Protein AF-A0A7W0G4M9-F1 (afdb_monomer)

Mean predicted aligned error: 4.61 Å

pLDDT: mean 89.8, std 7.36, range [61.19, 97.44]

Sequence (78 aa):
LLKVAENAEFARRELNKAFVLMQYFGYLQRNPDDAPDTDFRGFDFWLKKLDDNGGDYSKAQMVSAFIDSIEYRKRFGQ

Radius of gyration: 14.14 Å; Cα contacts (8 Å, |Δi|>4): 54; chains: 1; bounding box: 43×19×38 Å

Structure (mmCIF, N/CA/C/O backbone):
data_AF-A0A7W0G4M9-F1
#
_entry.id   AF-A0A7W0G4M9-F1
#
loop_
_atom_site.group_PDB
_atom_site.id
_atom_site.type_symbol
_atom_site.label_atom_id
_atom_site.label_alt_id
_atom_site.label_comp_id
_atom_site.label_asym_id
_atom_site.label_entity_id
_atom_site.label_seq_id
_atom_site.pdbx_PDB_ins_code
_atom_site.Cartn_x
_atom_site.Cartn_y
_atom_site.Cartn_z
_atom_site.occupancy
_atom_site.B_iso_or_equiv
_atom_site.auth_seq_id
_atom_site.auth_comp_id
_atom_site.auth_asym_id
_atom_site.auth_atom_id
_atom_site.pdbx_PDB_model_num
ATOM 1 N N . LEU A 1 1 ? -21.735 4.685 22.146 1.00 68.81 1 LEU A N 1
ATOM 2 C CA . LEU A 1 1 ? -20.910 3.574 21.617 1.00 68.81 1 LEU A CA 1
ATOM 3 C C . LEU A 1 1 ? -20.739 3.664 20.096 1.00 68.81 1 LEU A C 1
ATOM 5 O O . LEU A 1 1 ? -19.598 3.738 19.670 1.00 68.81 1 LEU A O 1
ATOM 9 N N . LEU A 1 2 ? -21.812 3.785 19.296 1.00 77.19 2 LEU A N 1
ATOM 10 C CA . LEU A 1 2 ? -21.736 3.885 17.820 1.00 77.19 2 LEU A CA 1
ATOM 11 C C . LEU A 1 2 ? -20.802 4.994 17.290 1.00 77.19 2 LEU A C 1
ATOM 13 O O . LEU A 1 2 ? -19.896 4.693 16.529 1.00 77.19 2 LEU A O 1
ATOM 17 N N . LYS A 1 3 ? -20.916 6.236 17.786 1.00 71.81 3 LYS A N 1
ATOM 18 C CA . LYS A 1 3 ? -20.051 7.358 17.351 1.00 71.81 3 LYS A CA 1
ATOM 19 C C . LYS A 1 3 ? -18.546 7.127 17.567 1.00 71.81 3 LYS A C 1
ATOM 21 O O . LYS A 1 3 ? -17.726 7.658 16.830 1.00 71.81 3 LYS A O 1
ATOM 26 N N . VAL A 1 4 ? -18.176 6.365 18.599 1.00 72.94 4 VAL A N 1
ATOM 27 C CA . VAL A 1 4 ? -16.767 6.050 18.900 1.00 72.94 4 VAL A CA 1
ATOM 28 C C . VAL A 1 4 ? -16.263 4.945 17.971 1.00 72.94 4 VAL A C 1
ATOM 30 O O . VAL A 1 4 ? -15.141 5.028 17.485 1.00 72.94 4 VAL A O 1
ATOM 33 N N . ALA A 1 5 ? -17.105 3.949 17.678 1.00 70.81 5 ALA A N 1
ATOM 34 C CA . ALA A 1 5 ? -16.791 2.898 16.714 1.00 70.81 5 ALA A CA 1
ATOM 35 C C . ALA A 1 5 ? -16.659 3.451 15.283 1.00 70.81 5 ALA A C 1
ATOM 37 O O . ALA A 1 5 ? -15.692 3.124 14.605 1.00 70.81 5 ALA A O 1
ATOM 38 N N . GLU A 1 6 ? -17.558 4.346 14.861 1.00 77.69 6 GLU A N 1
ATOM 39 C CA . GLU A 1 6 ? -17.479 5.046 13.569 1.00 77.69 6 GLU A CA 1
ATOM 40 C C . GLU A 1 6 ? -16.193 5.872 13.449 1.00 77.69 6 GLU A C 1
ATOM 42 O O . GLU A 1 6 ? -15.530 5.841 12.415 1.00 77.69 6 GLU A O 1
ATOM 47 N N . ASN A 1 7 ? -15.799 6.570 14.519 1.00 86.25 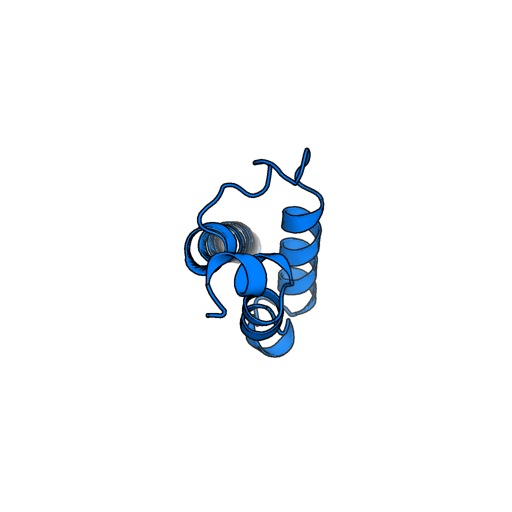7 ASN A N 1
ATOM 48 C CA . ASN A 1 7 ? -14.552 7.332 14.549 1.00 86.25 7 ASN A CA 1
ATOM 49 C C . ASN A 1 7 ? -13.323 6.415 14.429 1.00 86.25 7 ASN A C 1
ATOM 51 O O . ASN A 1 7 ? -12.436 6.681 13.620 1.00 86.25 7 ASN A O 1
ATOM 55 N N . ALA A 1 8 ? -13.298 5.310 15.179 1.00 86.81 8 ALA A N 1
ATOM 56 C CA . ALA A 1 8 ? -12.207 4.341 15.129 1.00 86.81 8 ALA A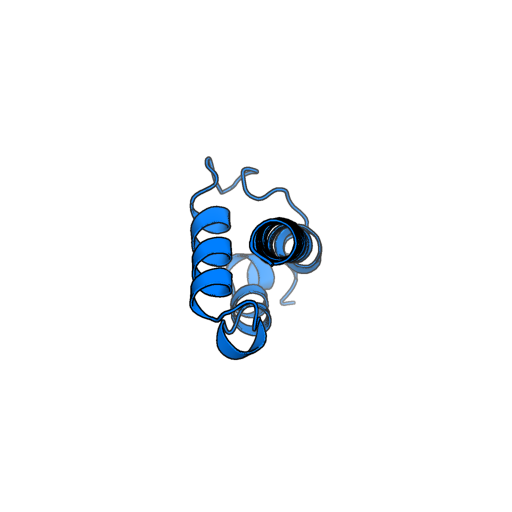 CA 1
ATOM 57 C C . ALA A 1 8 ? -12.102 3.657 13.756 1.00 86.81 8 ALA A C 1
ATOM 59 O O . ALA A 1 8 ? -11.003 3.463 13.235 1.00 86.81 8 ALA A O 1
ATOM 60 N N . GLU A 1 9 ? -13.235 3.313 13.143 1.00 87.75 9 GLU A N 1
ATOM 61 C CA . GLU A 1 9 ? -13.260 2.716 11.812 1.00 87.75 9 GLU A CA 1
ATOM 62 C C . GLU A 1 9 ? -12.826 3.713 10.733 1.00 87.75 9 GLU A C 1
ATOM 64 O O . GLU A 1 9 ? -12.025 3.362 9.866 1.00 87.75 9 GLU A O 1
ATOM 69 N N . PHE A 1 10 ? -13.298 4.959 10.808 1.00 88.75 10 PHE A N 1
ATOM 70 C CA . PHE A 1 10 ? -12.872 6.032 9.916 1.00 88.75 10 PHE A CA 1
ATOM 71 C C . PHE A 1 10 ? -11.361 6.272 10.016 1.00 88.75 10 PHE A C 1
ATOM 73 O O . PHE A 1 10 ? -10.668 6.250 9.000 1.00 88.75 10 PHE A O 1
ATOM 80 N N . ALA A 1 11 ? -10.834 6.406 11.237 1.00 90.88 11 ALA A N 1
ATOM 81 C CA . ALA A 1 11 ? -9.404 6.569 11.471 1.00 90.88 11 ALA A CA 1
ATOM 82 C C . ALA A 1 11 ? -8.600 5.401 10.883 1.00 90.88 11 ALA A C 1
ATOM 84 O O . ALA A 1 11 ? -7.596 5.622 10.211 1.00 90.88 11 ALA A O 1
ATOM 85 N N . ARG A 1 12 ? -9.067 4.159 11.062 1.00 91.00 12 ARG A N 1
ATOM 86 C CA . ARG A 1 12 ? -8.426 2.970 10.483 1.00 91.00 12 ARG A CA 1
ATOM 87 C C . ARG A 1 12 ? -8.393 3.014 8.953 1.00 91.00 12 ARG A C 1
ATOM 89 O O . ARG A 1 12 ? -7.352 2.723 8.375 1.00 91.00 12 ARG A O 1
ATOM 96 N N . ARG A 1 13 ? -9.496 3.390 8.296 1.00 92.00 13 ARG A N 1
ATOM 97 C CA . ARG A 1 13 ? -9.563 3.484 6.825 1.00 92.00 13 ARG A CA 1
ATOM 98 C C . ARG A 1 13 ? -8.591 4.531 6.278 1.00 92.00 13 ARG A C 1
ATOM 100 O O . ARG A 1 13 ? -7.888 4.260 5.308 1.00 92.00 13 ARG A O 1
ATOM 107 N N . GLU A 1 14 ? -8.516 5.701 6.907 1.00 94.81 14 GLU A N 1
ATOM 108 C CA . GLU A 1 14 ? -7.588 6.757 6.484 1.00 94.81 14 GLU A CA 1
ATOM 109 C C . GLU A 1 14 ? -6.123 6.384 6.754 1.00 94.81 14 GLU A C 1
ATOM 111 O O . GLU A 1 14 ? -5.262 6.617 5.904 1.00 94.81 14 GLU A O 1
ATOM 116 N N . LEU A 1 15 ? -5.836 5.714 7.876 1.00 95.06 15 LEU A N 1
ATOM 117 C CA . LEU A 1 15 ? -4.506 5.164 8.153 1.00 95.06 15 LEU A CA 1
ATOM 118 C C . LEU A 1 15 ? -4.096 4.107 7.123 1.00 95.06 15 LEU A C 1
ATOM 120 O O . LEU A 1 15 ? -2.961 4.134 6.654 1.00 95.06 15 LEU A O 1
ATOM 124 N N . ASN A 1 16 ? -5.007 3.216 6.726 1.00 96.25 16 ASN A N 1
ATOM 125 C CA . ASN A 1 16 ? -4.730 2.197 5.713 1.00 96.25 16 ASN A CA 1
ATOM 126 C C . ASN A 1 16 ? -4.421 2.827 4.347 1.00 96.25 16 ASN A C 1
ATOM 128 O O . ASN A 1 16 ? -3.431 2.455 3.716 1.00 96.25 16 ASN A O 1
ATOM 132 N N . LYS A 1 17 ? -5.195 3.835 3.919 1.00 96.38 17 LYS A N 1
ATOM 133 C CA . LYS A 1 17 ? -4.907 4.607 2.695 1.00 96.38 17 LYS A CA 1
ATOM 134 C C . LYS A 1 17 ? -3.532 5.268 2.748 1.00 96.38 17 LYS A C 1
ATOM 136 O O . LYS A 1 17 ? -2.740 5.113 1.819 1.00 96.38 17 LYS A O 1
ATOM 141 N N . ALA A 1 18 ? -3.237 5.977 3.839 1.00 96.44 18 ALA A N 1
ATOM 142 C CA . ALA A 1 18 ? -1.956 6.653 4.027 1.00 96.44 18 ALA A CA 1
ATOM 143 C C . ALA A 1 18 ? -0.785 5.658 4.053 1.00 96.44 18 ALA A C 1
ATOM 145 O O . ALA A 1 18 ? 0.272 5.926 3.481 1.00 96.44 18 ALA A O 1
ATOM 146 N N . PHE A 1 19 ? -0.982 4.489 4.665 1.00 95.81 19 PHE A N 1
ATOM 147 C CA . PHE A 1 19 ? 0.012 3.425 4.691 1.00 95.81 19 PHE A CA 1
ATOM 148 C C . PHE A 1 19 ? 0.322 2.909 3.286 1.00 95.81 19 PHE A C 1
ATOM 150 O O . PHE A 1 19 ? 1.496 2.843 2.924 1.00 95.81 19 PHE A O 1
ATOM 157 N N . VAL A 1 20 ? -0.699 2.592 2.477 1.00 96.44 20 VAL A N 1
ATOM 158 C CA . VAL A 1 20 ? -0.501 2.149 1.086 1.00 96.44 20 VAL A CA 1
ATOM 159 C C . VAL A 1 20 ? 0.234 3.224 0.287 1.00 96.44 20 VAL A C 1
ATOM 161 O O . VAL A 1 20 ? 1.205 2.910 -0.397 1.00 96.44 20 VAL A O 1
ATOM 164 N N . LEU A 1 21 ? -0.152 4.496 0.432 1.00 95.94 21 LEU A N 1
ATOM 165 C CA . LEU A 1 21 ? 0.517 5.611 -0.241 1.00 95.94 21 LEU A CA 1
ATOM 166 C C . LEU A 1 21 ? 2.005 5.713 0.138 1.00 95.94 21 LEU A C 1
ATOM 168 O O . LEU A 1 21 ? 2.856 5.873 -0.736 1.00 95.94 21 LEU A O 1
ATOM 172 N N . MET A 1 22 ? 2.349 5.535 1.419 1.00 95.56 22 MET A N 1
ATOM 173 C CA . MET A 1 22 ? 3.752 5.491 1.842 1.00 95.56 22 MET A CA 1
ATOM 174 C C . MET A 1 22 ? 4.540 4.340 1.205 1.00 95.56 22 MET A C 1
ATOM 176 O O . MET A 1 22 ? 5.730 4.514 0.959 1.00 95.56 22 MET A O 1
ATOM 180 N N . GLN A 1 23 ? 3.924 3.188 0.912 1.00 92.38 23 GLN A N 1
ATOM 181 C CA . GLN A 1 23 ? 4.622 2.095 0.218 1.00 92.38 23 GLN A CA 1
ATOM 182 C C . GLN A 1 23 ? 5.011 2.505 -1.210 1.00 92.38 23 GLN A C 1
ATOM 184 O O . GLN A 1 23 ? 6.136 2.248 -1.637 1.00 92.38 23 GLN A O 1
ATOM 189 N N . TYR A 1 24 ? 4.117 3.194 -1.927 1.00 94.25 24 TYR A N 1
ATOM 190 C CA . TYR A 1 24 ? 4.407 3.730 -3.260 1.00 94.25 24 TYR A CA 1
ATOM 191 C C . TYR A 1 24 ? 5.567 4.728 -3.229 1.00 94.25 24 TYR A C 1
ATOM 193 O O . TYR A 1 24 ? 6.502 4.611 -4.021 1.00 94.25 24 TYR A O 1
ATOM 201 N N . PHE A 1 25 ? 5.575 5.653 -2.269 1.00 93.56 25 PHE A N 1
ATOM 202 C CA . PHE A 1 25 ? 6.673 6.612 -2.131 1.00 93.56 25 PHE A CA 1
ATOM 203 C C . PHE A 1 25 ? 7.985 5.961 -1.687 1.00 93.56 25 PHE A C 1
ATOM 205 O O . PHE A 1 25 ? 9.033 6.256 -2.256 1.00 93.56 25 PHE A O 1
ATOM 212 N N . GLY A 1 26 ? 7.936 5.063 -0.704 1.00 91.25 26 GLY A N 1
ATOM 213 C CA . GLY A 1 26 ?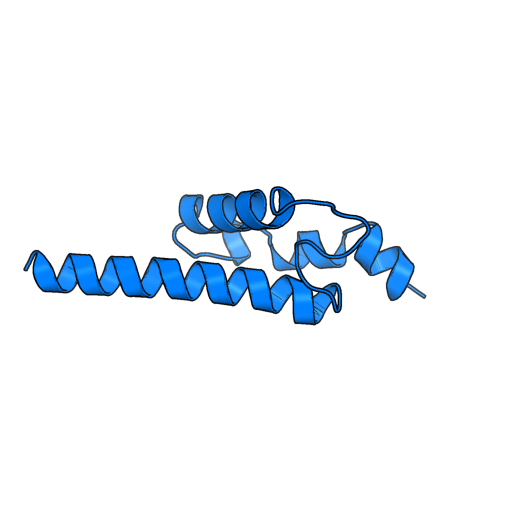 9.123 4.439 -0.126 1.00 91.25 26 GLY A CA 1
ATOM 214 C C . GLY A 1 26 ? 9.793 3.429 -1.053 1.00 91.25 26 GLY A C 1
ATOM 215 O O . GLY A 1 26 ? 11.017 3.420 -1.160 1.00 91.25 26 GLY A O 1
ATOM 216 N N . TYR A 1 27 ? 9.007 2.595 -1.738 1.00 91.25 27 TYR A N 1
ATOM 217 C CA . TYR A 1 27 ? 9.542 1.536 -2.593 1.00 91.25 27 TYR A CA 1
ATOM 218 C C . TYR A 1 27 ? 9.594 1.938 -4.065 1.00 91.25 27 TYR A C 1
ATOM 220 O O . TYR A 1 27 ? 10.577 1.641 -4.732 1.00 91.25 27 TYR A O 1
ATOM 228 N N . LEU A 1 28 ? 8.573 2.610 -4.599 1.00 89.44 28 LEU A N 1
ATOM 229 C CA . LEU A 1 28 ? 8.487 2.882 -6.041 1.00 89.44 28 LEU A CA 1
ATOM 230 C C . LEU A 1 28 ? 8.898 4.311 -6.419 1.00 89.44 28 LEU A C 1
ATOM 232 O O . LEU A 1 28 ? 9.154 4.571 -7.595 1.00 89.44 28 LEU A O 1
ATOM 236 N N . GLN A 1 29 ? 9.007 5.216 -5.438 1.00 90.38 29 GLN A N 1
ATOM 237 C CA . GLN A 1 29 ? 9.334 6.635 -5.623 1.00 90.38 29 GLN A CA 1
ATOM 238 C C . GLN A 1 29 ? 8.421 7.337 -6.645 1.00 90.38 29 GLN A C 1
ATOM 240 O O . GLN A 1 29 ? 8.891 8.105 -7.485 1.00 90.38 29 GLN A O 1
ATOM 245 N N . ARG A 1 30 ? 7.116 7.048 -6.607 1.00 90.81 30 ARG A N 1
ATOM 246 C CA . ARG A 1 30 ? 6.114 7.662 -7.494 1.00 90.81 30 ARG A CA 1
ATOM 247 C C . ARG A 1 30 ? 4.731 7.719 -6.851 1.00 90.81 30 ARG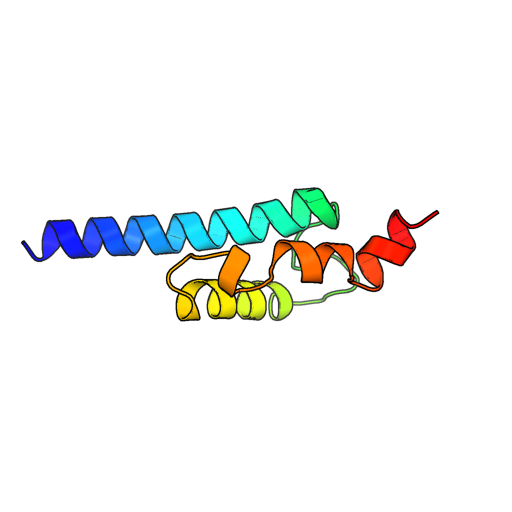 A C 1
ATOM 249 O O . ARG A 1 30 ? 4.489 7.003 -5.878 1.00 90.81 30 ARG A O 1
ATOM 256 N N . ASN A 1 31 ? 3.828 8.520 -7.414 1.00 91.19 31 ASN A N 1
ATOM 257 C CA . ASN A 1 31 ? 2.406 8.435 -7.093 1.00 91.19 31 ASN A CA 1
ATOM 258 C C . ASN A 1 31 ? 1.794 7.146 -7.677 1.00 91.19 31 ASN A C 1
ATOM 260 O O . ASN A 1 31 ? 2.334 6.581 -8.637 1.00 91.19 31 ASN A O 1
ATOM 264 N N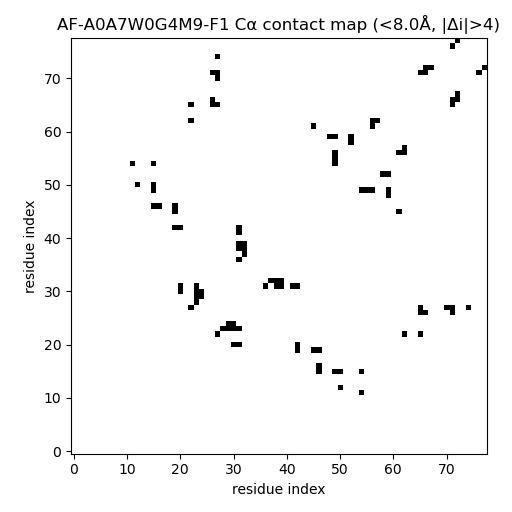 . PRO A 1 32 ? 0.673 6.652 -7.120 1.00 91.50 32 PRO A N 1
ATOM 265 C CA . PRO A 1 32 ? 0.067 5.414 -7.599 1.00 91.50 32 PRO A CA 1
ATOM 266 C C . PRO A 1 32 ? -0.493 5.472 -9.025 1.00 91.50 32 PRO A C 1
ATOM 268 O O . PRO A 1 32 ? -0.582 4.430 -9.665 1.00 91.50 32 PRO A O 1
ATOM 271 N N . ASP A 1 33 ? -0.844 6.662 -9.508 1.00 91.19 33 ASP A N 1
ATOM 272 C CA . ASP A 1 33 ? -1.368 6.950 -10.846 1.00 91.19 33 ASP A CA 1
ATOM 273 C C . ASP A 1 33 ? -0.314 7.510 -11.817 1.00 91.19 33 ASP A C 1
ATOM 275 O O . ASP A 1 33 ? -0.622 7.758 -12.983 1.00 91.19 33 ASP A O 1
ATOM 279 N N . ASP A 1 34 ? 0.932 7.688 -11.364 1.00 88.44 34 ASP A N 1
ATOM 280 C CA . ASP A 1 34 ? 2.038 8.040 -12.252 1.00 88.44 34 ASP A CA 1
ATOM 281 C C . ASP A 1 34 ? 2.376 6.866 -13.184 1.00 88.44 34 ASP A C 1
ATOM 283 O O . ASP A 1 34 ? 2.291 5.690 -12.803 1.00 88.44 34 ASP A O 1
ATOM 287 N N . ALA A 1 35 ? 2.885 7.193 -14.378 1.00 79.19 35 ALA A N 1
ATOM 288 C CA . ALA A 1 35 ? 3.400 6.206 -15.322 1.00 79.19 35 ALA A CA 1
ATOM 289 C C . ALA A 1 35 ? 4.351 5.205 -14.618 1.00 79.19 35 ALA A C 1
ATOM 291 O O . ALA A 1 35 ? 5.238 5.613 -13.857 1.00 79.19 35 ALA A O 1
ATOM 292 N N . PRO A 1 36 ? 4.213 3.890 -14.868 1.00 81.25 36 PRO A N 1
ATOM 293 C CA . PRO A 1 36 ? 3.541 3.266 -16.013 1.00 81.25 36 PRO A CA 1
ATOM 294 C C . PRO A 1 36 ? 2.028 3.056 -15.864 1.00 81.25 36 PRO A C 1
ATOM 296 O O . PRO A 1 36 ? 1.395 2.628 -16.830 1.00 81.25 36 PRO A O 1
ATOM 299 N N . ASP A 1 37 ? 1.464 3.317 -14.687 1.00 84.69 37 ASP A N 1
ATOM 300 C CA . ASP A 1 37 ? 0.028 3.196 -14.469 1.00 84.69 37 ASP A CA 1
ATOM 301 C C . ASP A 1 37 ? -0.696 4.410 -15.077 1.00 84.69 37 ASP A C 1
ATOM 303 O O . ASP A 1 37 ? -0.101 5.462 -15.311 1.00 84.69 37 ASP A O 1
ATOM 307 N N . THR A 1 38 ? -1.982 4.252 -15.392 1.00 87.12 38 THR A N 1
ATOM 308 C CA . THR A 1 38 ? -2.842 5.345 -15.890 1.00 87.12 38 THR A CA 1
ATOM 309 C C . THR A 1 38 ? -4.091 5.531 -15.031 1.00 87.12 38 THR A C 1
ATOM 311 O O . THR A 1 38 ? -5.029 6.219 -15.431 1.00 87.12 38 THR A O 1
ATOM 314 N N . ASP A 1 39 ? -4.152 4.833 -13.899 1.00 90.75 39 ASP A N 1
ATOM 315 C CA . ASP A 1 39 ? -5.272 4.815 -12.967 1.00 90.75 39 ASP A CA 1
ATOM 316 C C . ASP A 1 39 ? -4.825 4.304 -11.586 1.00 90.75 39 ASP A C 1
ATOM 318 O O . ASP A 1 39 ? -3.677 3.916 -11.384 1.00 90.75 39 ASP A O 1
ATOM 322 N N . PHE A 1 40 ? -5.758 4.278 -10.632 1.00 93.56 40 PHE A N 1
ATOM 323 C CA . PHE A 1 40 ? -5.515 3.874 -9.246 1.00 93.56 40 PHE A CA 1
ATOM 324 C C . PHE A 1 40 ? -5.744 2.379 -8.972 1.00 93.56 40 PHE A C 1
ATOM 326 O O . PHE A 1 40 ? -5.743 1.977 -7.810 1.00 93.56 40 PHE A O 1
ATOM 333 N N . ARG A 1 41 ? -5.914 1.511 -9.983 1.00 94.31 41 ARG A N 1
ATOM 334 C CA . ARG A 1 41 ? -6.273 0.096 -9.738 1.00 94.31 41 ARG A CA 1
ATOM 335 C C . ARG A 1 41 ? -5.260 -0.636 -8.860 1.00 94.31 41 ARG A C 1
ATOM 337 O O . ARG A 1 41 ? -5.655 -1.465 -8.044 1.00 94.31 41 ARG A O 1
ATOM 344 N N . GLY A 1 42 ? -3.968 -0.336 -9.010 1.00 92.75 42 GLY A N 1
ATOM 345 C CA . GLY A 1 42 ? -2.924 -0.896 -8.149 1.00 92.75 42 GLY A CA 1
ATOM 346 C C . GLY A 1 42 ? -3.077 -0.449 -6.693 1.00 92.75 42 GLY A C 1
ATOM 347 O O . GLY A 1 42 ? -3.023 -1.274 -5.781 1.00 92.75 42 GLY A O 1
ATOM 348 N N . PHE A 1 43 ? -3.337 0.842 -6.478 1.00 95.31 43 PHE A N 1
ATOM 349 C CA . PHE A 1 43 ? -3.586 1.400 -5.151 1.00 95.31 43 PHE A CA 1
ATOM 350 C C . PHE A 1 43 ? -4.818 0.766 -4.503 1.00 95.31 43 PHE A C 1
ATOM 352 O O . PHE A 1 43 ? -4.730 0.272 -3.380 1.00 95.31 43 PHE A O 1
ATOM 359 N N . ASP A 1 44 ? -5.934 0.710 -5.233 1.00 96.56 44 ASP A N 1
ATOM 360 C CA . ASP A 1 44 ? -7.194 0.135 -4.758 1.00 96.56 44 ASP A CA 1
ATOM 361 C C . ASP A 1 44 ? -7.050 -1.354 -4.436 1.00 96.56 44 ASP A C 1
ATOM 363 O O . ASP A 1 44 ? -7.582 -1.831 -3.432 1.00 96.56 44 ASP A O 1
ATOM 367 N N . PHE A 1 45 ? -6.283 -2.092 -5.244 1.00 95.88 45 PHE A N 1
ATOM 368 C CA . PHE A 1 45 ? -5.958 -3.490 -4.978 1.00 95.88 45 PHE A CA 1
ATOM 369 C C . PHE A 1 45 ? -5.228 -3.653 -3.638 1.00 95.88 45 PHE A C 1
ATOM 371 O O . PHE A 1 45 ? -5.630 -4.473 -2.810 1.00 95.88 45 PHE A O 1
ATOM 378 N N . TRP A 1 46 ? -4.176 -2.866 -3.401 1.00 96.62 46 TRP A N 1
ATOM 379 C CA . TRP A 1 46 ? -3.390 -2.946 -2.169 1.00 96.62 46 TRP A CA 1
ATOM 380 C C . TRP A 1 46 ? -4.162 -2.467 -0.943 1.00 96.62 46 TRP A C 1
ATOM 382 O O . TRP A 1 46 ? -4.078 -3.103 0.109 1.00 96.62 46 TRP A O 1
ATOM 392 N N . LEU A 1 47 ? -4.952 -1.401 -1.084 1.00 97.19 47 LEU A N 1
ATOM 393 C CA . LEU A 1 47 ? -5.830 -0.905 -0.030 1.00 97.19 47 LEU A CA 1
ATOM 394 C C . LEU A 1 47 ? -6.865 -1.961 0.358 1.00 97.19 47 LEU A C 1
ATOM 396 O O . LEU A 1 47 ? -6.982 -2.305 1.533 1.00 97.19 47 LEU A O 1
ATOM 400 N N . LYS A 1 48 ? -7.545 -2.551 -0.632 1.00 97.44 48 LYS A N 1
ATOM 401 C CA . LYS A 1 48 ? -8.496 -3.636 -0.393 1.00 97.44 48 LYS A CA 1
ATOM 402 C C . LYS A 1 48 ? -7.827 -4.830 0.285 1.00 97.44 48 LYS A C 1
ATOM 404 O O . LYS A 1 48 ? -8.375 -5.373 1.240 1.00 97.44 48 LYS A O 1
ATOM 409 N N . LYS A 1 49 ? -6.6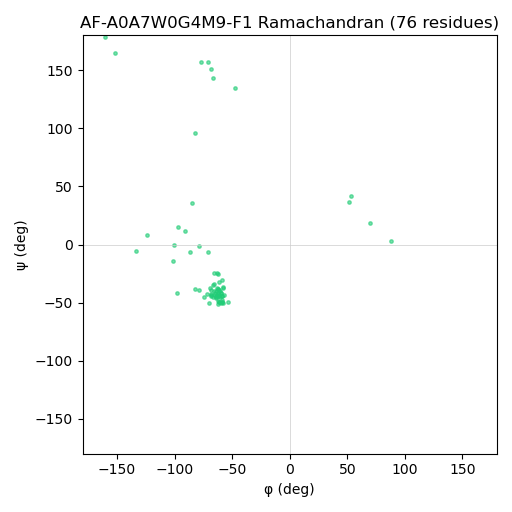36 -5.229 -0.170 1.00 96.94 49 LYS A N 1
ATOM 410 C CA . LYS A 1 49 ? -5.891 -6.340 0.434 1.00 96.94 49 LYS A CA 1
ATOM 411 C C . LYS A 1 49 ? -5.556 -6.063 1.902 1.00 96.94 49 LYS A C 1
ATOM 413 O O . LYS A 1 49 ? -5.657 -6.971 2.725 1.00 96.94 49 LYS A O 1
ATOM 418 N N . LEU A 1 50 ? -5.176 -4.832 2.242 1.00 97.06 50 LEU A N 1
ATOM 419 C CA . LEU A 1 50 ? -4.897 -4.424 3.618 1.00 97.06 50 LEU A CA 1
ATOM 420 C C . LEU A 1 50 ? -6.165 -4.431 4.485 1.00 97.06 50 LEU A C 1
ATOM 422 O O . LEU A 1 50 ? -6.146 -4.967 5.595 1.00 97.06 50 LEU A O 1
ATOM 426 N N . ASP A 1 51 ? -7.269 -3.893 3.966 1.00 96.25 51 ASP A N 1
ATOM 427 C CA . ASP A 1 51 ? -8.565 -3.864 4.649 1.00 96.25 51 ASP A CA 1
ATOM 428 C C . ASP A 1 51 ? -9.106 -5.277 4.920 1.00 96.25 51 ASP A C 1
ATOM 430 O O . ASP A 1 51 ? -9.519 -5.567 6.048 1.00 96.25 51 ASP A O 1
ATOM 434 N N . ASP A 1 52 ? -9.022 -6.177 3.934 1.00 95.94 52 ASP A N 1
ATOM 435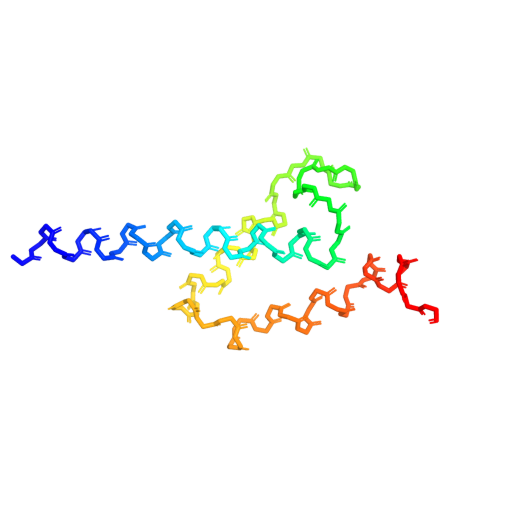 C CA . ASP A 1 52 ? -9.430 -7.586 4.047 1.00 95.94 52 ASP A CA 1
ATOM 436 C C . ASP A 1 52 ? -8.598 -8.348 5.101 1.00 95.94 52 ASP A C 1
ATOM 438 O O . ASP A 1 52 ? -9.066 -9.319 5.693 1.00 95.94 52 ASP A O 1
ATOM 442 N N . ASN A 1 53 ? -7.374 -7.883 5.377 1.00 96.31 53 ASN A N 1
ATOM 443 C CA . ASN A 1 53 ? -6.489 -8.419 6.417 1.00 96.31 53 ASN A CA 1
ATOM 444 C C . ASN A 1 53 ? -6.552 -7.617 7.729 1.00 96.31 53 ASN A C 1
ATOM 446 O O . ASN A 1 53 ? -5.692 -7.764 8.598 1.00 96.31 53 ASN A O 1
ATOM 450 N N . GLY A 1 54 ? -7.564 -6.765 7.901 1.00 92.75 54 GLY A N 1
ATOM 451 C CA . GLY A 1 54 ? -7.797 -6.031 9.144 1.00 92.75 54 GLY A CA 1
ATOM 452 C C . GLY A 1 54 ? -6.770 -4.937 9.445 1.00 92.75 54 GLY A C 1
ATOM 453 O O . GLY A 1 54 ? -6.698 -4.497 10.590 1.00 92.75 54 GLY A O 1
ATOM 454 N N . GLY A 1 55 ? -6.002 -4.479 8.452 1.00 93.56 55 GLY A N 1
ATOM 455 C CA . GLY A 1 55 ? -4.890 -3.538 8.640 1.00 93.56 55 GLY A CA 1
ATOM 456 C C . GLY A 1 55 ? -3.545 -4.207 8.951 1.00 93.56 55 GLY A C 1
ATOM 457 O O . GLY A 1 55 ? -2.549 -3.519 9.164 1.00 93.56 55 GLY A O 1
ATOM 458 N N . ASP A 1 56 ? -3.482 -5.540 8.967 1.00 94.81 56 ASP A N 1
ATOM 459 C CA . ASP A 1 56 ? -2.236 -6.279 9.168 1.00 94.81 56 ASP A CA 1
ATOM 460 C C . ASP A 1 56 ? -1.457 -6.384 7.844 1.00 94.81 56 ASP A C 1
ATOM 462 O O . ASP A 1 56 ? -1.692 -7.267 7.013 1.00 94.81 56 ASP A O 1
ATOM 466 N N . TYR A 1 57 ? -0.511 -5.464 7.642 1.00 93.31 57 TYR A N 1
ATOM 467 C CA . TYR A 1 57 ? 0.322 -5.409 6.434 1.00 93.31 57 TYR A CA 1
ATOM 468 C C . TYR A 1 57 ? 1.218 -6.645 6.255 1.00 93.31 57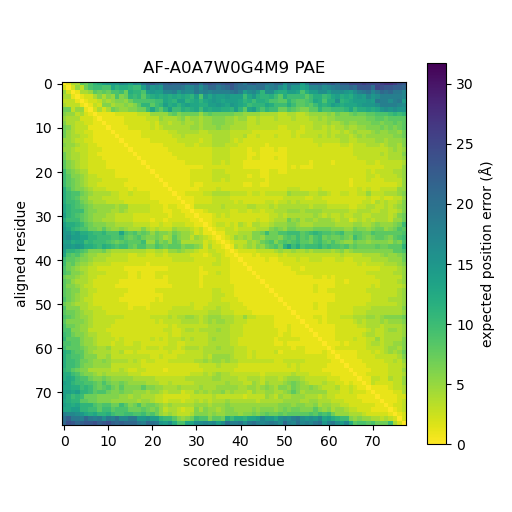 TYR A C 1
ATOM 470 O O . TYR A 1 57 ? 1.609 -6.961 5.126 1.00 93.31 57 TYR A O 1
ATOM 478 N N . SER A 1 58 ? 1.547 -7.339 7.353 1.00 94.12 58 SER A N 1
ATOM 479 C CA . SER A 1 58 ? 2.364 -8.554 7.328 1.00 94.12 58 SER A CA 1
ATOM 480 C C . SER A 1 58 ? 1.541 -9.723 6.797 1.00 94.12 58 SER A C 1
ATOM 482 O O . SER A 1 58 ? 1.986 -10.412 5.879 1.00 94.12 58 SER A O 1
ATOM 484 N N . LYS A 1 59 ? 0.298 -9.888 7.271 1.00 94.56 59 LYS A N 1
ATOM 485 C CA . LYS A 1 59 ? -0.656 -10.853 6.691 1.00 94.56 59 LYS A CA 1
ATOM 486 C C . LYS A 1 59 ? -1.015 -10.523 5.246 1.00 94.56 59 LYS A C 1
ATOM 488 O O . LYS A 1 59 ? -1.102 -11.424 4.418 1.00 94.56 59 LYS A O 1
ATOM 493 N N . ALA A 1 60 ? -1.143 -9.239 4.916 1.00 95.00 60 ALA A N 1
ATOM 494 C CA . ALA A 1 60 ? -1.357 -8.789 3.544 1.00 95.00 60 ALA A CA 1
ATOM 495 C C . ALA A 1 60 ? -0.112 -8.948 2.641 1.00 95.00 60 ALA A C 1
ATOM 497 O O . ALA A 1 60 ? -0.213 -8.734 1.428 1.00 95.00 60 ALA A O 1
ATOM 498 N N . GLN A 1 61 ? 1.046 -9.342 3.194 1.00 95.06 61 GLN A N 1
ATOM 499 C CA . GLN A 1 61 ? 2.311 -9.546 2.475 1.00 95.06 61 GLN A CA 1
ATOM 500 C C . GLN A 1 61 ? 2.705 -8.336 1.613 1.00 95.06 61 GLN A C 1
ATOM 502 O O . GLN A 1 61 ? 3.195 -8.489 0.495 1.00 95.06 61 GLN A O 1
ATOM 507 N N . MET A 1 62 ? 2.424 -7.120 2.092 1.00 93.69 62 MET A N 1
ATOM 508 C CA . MET A 1 62 ? 2.608 -5.920 1.272 1.00 93.69 62 MET A CA 1
ATOM 509 C C . MET A 1 62 ? 4.088 -5.625 1.044 1.00 93.69 62 MET A C 1
ATOM 511 O O . MET A 1 62 ? 4.515 -5.494 -0.095 1.00 93.69 62 MET A O 1
ATOM 515 N N . VAL A 1 63 ? 4.889 -5.596 2.112 1.00 90.75 63 VAL A N 1
ATOM 516 C CA . VAL A 1 63 ? 6.312 -5.229 2.024 1.00 90.75 63 VAL A CA 1
ATOM 517 C C . VAL A 1 63 ? 7.084 -6.160 1.086 1.00 90.75 63 VAL A C 1
ATOM 519 O O . VAL A 1 63 ? 7.796 -5.685 0.203 1.00 90.75 63 VAL A O 1
ATOM 522 N N . SER A 1 64 ? 6.907 -7.480 1.226 1.00 92.12 64 SER A N 1
ATOM 523 C CA . SER A 1 64 ? 7.568 -8.446 0.344 1.00 92.12 64 SER A CA 1
ATOM 524 C C . SER A 1 64 ? 7.121 -8.268 -1.104 1.00 92.12 64 SER A C 1
ATOM 526 O O . SER A 1 64 ? 7.959 -8.223 -1.993 1.00 92.12 64 SER A O 1
ATOM 528 N N . ALA A 1 65 ? 5.824 -8.066 -1.356 1.00 91.88 65 ALA A N 1
ATOM 529 C CA . ALA A 1 65 ? 5.326 -7.904 -2.717 1.00 91.88 65 ALA A CA 1
ATOM 530 C C . ALA A 1 65 ? 5.822 -6.627 -3.417 1.00 91.88 65 ALA A C 1
ATOM 532 O O . ALA A 1 65 ? 6.044 -6.652 -4.627 1.00 91.88 65 ALA A O 1
ATOM 533 N N . PHE A 1 66 ? 6.011 -5.522 -2.686 1.00 91.31 66 PHE A N 1
ATOM 534 C CA . PHE A 1 66 ? 6.581 -4.299 -3.261 1.00 91.31 66 PHE A CA 1
ATOM 535 C C . PHE A 1 66 ? 8.061 -4.487 -3.620 1.00 91.31 66 PHE A C 1
ATOM 537 O O . PHE A 1 66 ? 8.455 -4.122 -4.728 1.00 91.31 66 PHE A O 1
ATOM 544 N N . ILE A 1 67 ? 8.856 -5.116 -2.748 1.00 89.25 67 ILE A N 1
ATOM 545 C CA . ILE A 1 67 ? 10.277 -5.422 -3.004 1.00 89.25 67 ILE A CA 1
ATOM 546 C C . ILE A 1 67 ? 10.430 -6.439 -4.151 1.00 89.25 67 ILE A C 1
ATOM 548 O O . ILE A 1 67 ? 11.284 -6.283 -5.024 1.00 89.25 67 ILE A O 1
ATOM 552 N N . ASP A 1 68 ? 9.558 -7.447 -4.204 1.00 90.12 68 ASP A N 1
ATOM 553 C CA . ASP A 1 68 ? 9.546 -8.473 -5.251 1.00 90.12 68 ASP A CA 1
ATOM 554 C C . ASP A 1 68 ? 8.892 -8.001 -6.558 1.00 90.12 68 ASP A C 1
ATOM 556 O O . ASP A 1 68 ? 8.827 -8.754 -7.541 1.00 90.12 68 ASP A O 1
ATOM 560 N N . SER A 1 69 ? 8.400 -6.764 -6.615 1.00 88.12 69 SER A N 1
ATOM 561 C CA . SER A 1 69 ? 7.821 -6.231 -7.839 1.00 88.12 69 SER A CA 1
ATOM 562 C C . SER A 1 69 ? 8.894 -6.079 -8.923 1.00 88.12 69 SER A C 1
ATOM 564 O O . SER A 1 69 ? 10.047 -5.716 -8.670 1.00 88.12 69 SER A O 1
ATOM 566 N N . ILE A 1 70 ? 8.509 -6.351 -10.174 1.00 86.25 70 ILE A N 1
ATOM 567 C CA . ILE A 1 70 ? 9.393 -6.145 -11.332 1.00 86.25 70 ILE A CA 1
ATOM 568 C C . ILE A 1 70 ? 9.845 -4.683 -11.391 1.00 86.25 70 ILE A C 1
ATOM 570 O O . ILE A 1 70 ? 10.996 -4.414 -11.723 1.00 86.25 70 ILE A O 1
ATOM 574 N N . GLU A 1 71 ? 8.958 -3.750 -11.046 1.00 84.56 71 GLU A N 1
ATOM 575 C CA . GLU A 1 71 ? 9.262 -2.325 -11.015 1.00 84.56 71 GLU A CA 1
ATOM 576 C C . GLU A 1 71 ? 10.357 -1.988 -9.997 1.00 84.56 71 GLU A C 1
ATOM 578 O O . GLU A 1 71 ? 11.347 -1.362 -10.378 1.00 84.56 71 GLU A O 1
ATOM 583 N N . TYR A 1 72 ? 10.228 -2.443 -8.746 1.00 87.25 72 TYR A N 1
ATOM 584 C CA . TYR A 1 72 ? 11.242 -2.216 -7.715 1.00 87.25 72 TYR A CA 1
ATOM 585 C C . TYR A 1 72 ? 12.596 -2.792 -8.128 1.00 87.25 72 TYR A C 1
ATOM 587 O O . TYR A 1 72 ? 13.598 -2.079 -8.128 1.00 87.25 72 TYR A O 1
ATOM 595 N N . ARG A 1 73 ? 12.627 -4.053 -8.584 1.00 89.00 73 ARG A N 1
ATOM 596 C CA . ARG A 1 73 ? 13.868 -4.685 -9.057 1.00 89.00 73 ARG A CA 1
ATOM 597 C C . ARG A 1 73 ? 14.480 -3.966 -10.256 1.00 89.00 73 ARG A C 1
ATOM 599 O O . ARG A 1 73 ? 15.694 -3.823 -10.315 1.00 89.00 73 ARG A O 1
ATOM 606 N N . LYS A 1 74 ? 13.667 -3.486 -11.202 1.00 86.44 74 LYS A N 1
ATOM 607 C CA . LYS A 1 74 ? 14.156 -2.735 -12.367 1.00 86.44 74 LYS A CA 1
ATOM 608 C C . L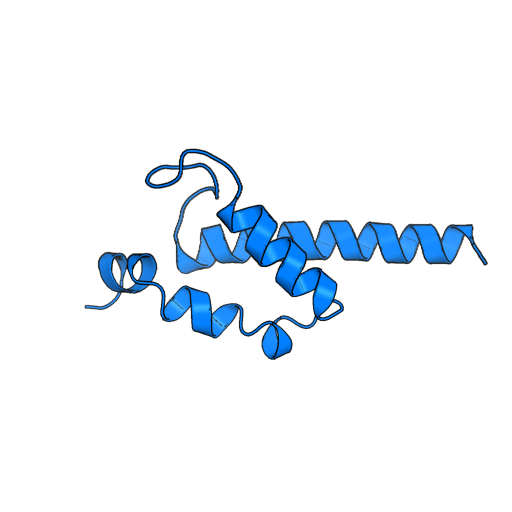YS A 1 74 ? 14.762 -1.387 -11.968 1.00 86.44 74 LYS A C 1
ATOM 610 O O . LYS A 1 74 ? 15.701 -0.943 -12.622 1.00 86.44 74 LYS A O 1
ATOM 615 N N . ARG A 1 75 ? 14.220 -0.732 -10.936 1.00 82.81 75 ARG A N 1
ATOM 616 C CA . ARG A 1 75 ? 14.705 0.569 -10.455 1.00 82.81 75 ARG A CA 1
ATOM 617 C C . ARG A 1 75 ? 15.915 0.449 -9.520 1.00 82.81 75 ARG A C 1
ATOM 619 O O . ARG A 1 75 ? 16.809 1.281 -9.618 1.00 82.81 75 ARG A O 1
ATOM 626 N N . PHE A 1 76 ? 15.952 -0.561 -8.645 1.00 83.50 76 PHE A N 1
ATOM 627 C CA . PHE A 1 76 ? 16.891 -0.614 -7.511 1.00 83.50 76 PHE A CA 1
ATOM 628 C C . PHE A 1 76 ? 17.620 -1.953 -7.311 1.00 83.50 76 PHE A C 1
ATOM 630 O O . PHE A 1 76 ? 18.469 -2.044 -6.434 1.00 83.50 76 PHE A O 1
ATOM 637 N N . GLY A 1 77 ? 17.306 -3.001 -8.075 1.00 76.62 77 GLY A N 1
ATOM 638 C CA . GLY A 1 77 ? 17.846 -4.355 -7.880 1.00 76.62 77 GLY A CA 1
ATOM 639 C C . GLY A 1 77 ? 19.204 -4.628 -8.539 1.00 76.62 77 GLY A C 1
ATOM 640 O O . GLY A 1 77 ? 19.380 -5.732 -9.054 1.00 76.62 77 GLY A O 1
ATOM 641 N N . GLN A 1 78 ? 20.112 -3.643 -8.579 1.00 61.19 78 GLN A N 1
ATOM 642 C CA . GLN A 1 78 ? 21.505 -3.832 -9.024 1.00 61.19 78 GLN A CA 1
ATOM 643 C C . GLN A 1 78 ? 22.400 -4.313 -7.883 1.00 61.19 78 GLN A C 1
ATOM 645 O O . GLN A 1 78 ? 22.268 -3.764 -6.767 1.00 61.19 78 GLN A O 1
#

Secondary structure (DSSP, 8-state):
-HHHHHHHHHHHHHHHHHHHHHHIIIII-S-TTSTT-SSSHHHHHHHHHHHHTTT-TTTTTHHHHHHTSHHHHHHH--

Foldseek 3Di:
DVVVVVVVVVVLLVVLLVVLQVLCCVQQVDGCCDPPHPDNPVSVVLSVLCVVVVNPVVNSVPNVCSCVDPNSCVVPVD

Solvent-accessible surface area (backbone atoms only — not comparable to full-atom values): 4468 Å² total; per-residue (Å²): 111,66,74,59,52,54,49,53,51,52,52,49,54,53,49,44,51,52,51,50,52,47,48,32,45,74,65,66,69,44,61,64,48,42,82,94,41,88,45,51,64,68,49,52,51,52,39,49,44,24,58,79,44,75,64,36,49,74,83,44,43,46,70,62,51,52,61,70,28,70,65,30,38,73,76,66,64,123